Protein AF-A0A948SMG8-F1 (afdb_monomer)

Structure (mmCIF, N/CA/C/O backbone):
data_AF-A0A948SMG8-F1
#
_entry.id   AF-A0A948SMG8-F1
#
loop_
_atom_site.group_PDB
_atom_site.id
_atom_site.type_symbol
_atom_site.label_atom_id
_atom_site.label_alt_id
_atom_site.label_comp_id
_atom_site.label_asym_id
_atom_site.label_entity_id
_atom_site.label_seq_id
_atom_site.pdbx_PDB_ins_code
_atom_site.Cartn_x
_atom_site.Cartn_y
_atom_site.Cartn_z
_atom_site.occupancy
_atom_site.B_iso_or_equiv
_atom_site.auth_seq_id
_atom_site.auth_comp_id
_atom_site.auth_asym_id
_atom_site.auth_atom_id
_atom_site.pdbx_PDB_model_num
ATOM 1 N N . MET A 1 1 ? -17.069 -4.595 12.385 1.00 73.19 1 MET A N 1
ATOM 2 C CA . MET A 1 1 ? -15.826 -5.088 11.775 1.00 73.19 1 MET A CA 1
ATOM 3 C C . MET A 1 1 ? -16.051 -5.414 10.309 1.00 73.19 1 MET A C 1
ATOM 5 O O . MET A 1 1 ? -16.383 -6.542 9.955 1.00 73.19 1 MET A O 1
ATOM 9 N N . GLY A 1 2 ? -15.946 -4.393 9.469 1.00 93.44 2 GLY A N 1
ATOM 10 C CA . GLY A 1 2 ? -15.823 -4.498 8.023 1.00 93.44 2 GLY A CA 1
ATOM 11 C C . GLY A 1 2 ? -14.373 -4.719 7.589 1.00 93.44 2 GLY A C 1
ATOM 12 O O . GLY A 1 2 ? -13.461 -4.916 8.397 1.00 93.44 2 GLY A O 1
ATOM 13 N N . THR A 1 3 ? -14.154 -4.749 6.277 1.00 97.06 3 THR A N 1
ATOM 14 C CA . THR A 1 3 ? -12.814 -4.832 5.686 1.00 97.06 3 THR A CA 1
ATOM 15 C C . THR A 1 3 ? -12.725 -3.874 4.511 1.00 97.06 3 THR A C 1
ATOM 17 O O . THR A 1 3 ? -13.536 -3.944 3.588 1.00 97.06 3 THR A O 1
ATOM 20 N N . ILE A 1 4 ? -11.721 -3.004 4.544 1.00 96.00 4 ILE A N 1
ATOM 21 C CA . ILE A 1 4 ? -11.373 -2.081 3.468 1.00 96.00 4 ILE A CA 1
ATOM 22 C C . ILE A 1 4 ? -10.252 -2.729 2.658 1.00 96.00 4 ILE A C 1
ATOM 24 O O . ILE A 1 4 ? -9.209 -3.080 3.205 1.00 96.00 4 ILE A O 1
ATOM 28 N N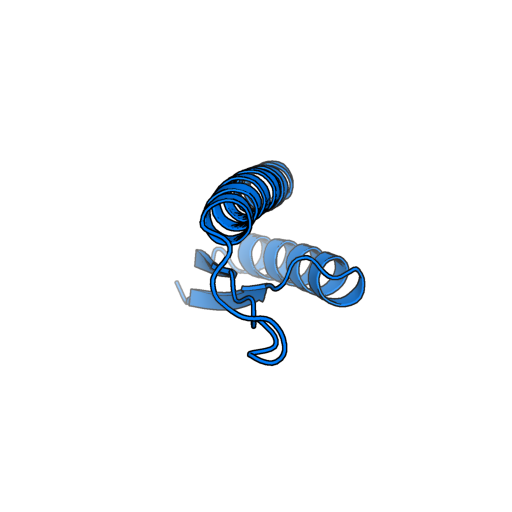 . VAL A 1 5 ? -10.466 -2.904 1.353 1.00 96.62 5 VAL A N 1
ATOM 29 C CA . VAL A 1 5 ? -9.452 -3.435 0.431 1.00 96.62 5 VAL A CA 1
ATOM 30 C C . VAL A 1 5 ? -8.927 -2.292 -0.432 1.00 96.62 5 VAL A C 1
ATOM 32 O O . VAL A 1 5 ? -9.694 -1.672 -1.165 1.00 96.62 5 VAL A O 1
ATOM 35 N N . CYS A 1 6 ? -7.624 -2.020 -0.354 1.00 95.38 6 CYS A N 1
ATOM 36 C CA . CYS A 1 6 ? -6.959 -0.958 -1.105 1.00 95.38 6 CYS A CA 1
ATOM 37 C C . CYS A 1 6 ? -5.987 -1.564 -2.124 1.00 95.38 6 CYS A C 1
ATOM 39 O O . CYS A 1 6 ? -4.996 -2.190 -1.748 1.00 95.38 6 CYS A O 1
ATOM 41 N N . GLY A 1 7 ? -6.275 -1.394 -3.416 1.00 93.56 7 GLY A N 1
ATOM 42 C CA . GLY A 1 7 ? -5.319 -1.705 -4.477 1.00 93.56 7 GLY A CA 1
ATOM 43 C C . GLY A 1 7 ? -4.209 -0.657 -4.507 1.00 93.56 7 GLY A C 1
ATOM 44 O O . GLY A 1 7 ? -4.492 0.539 -4.486 1.00 93.56 7 GLY A O 1
ATOM 45 N N . TYR A 1 8 ? -2.956 -1.097 -4.555 1.00 92.50 8 TYR A N 1
ATOM 46 C CA . TYR A 1 8 ? -1.792 -0.225 -4.466 1.00 92.50 8 TYR A CA 1
ATOM 47 C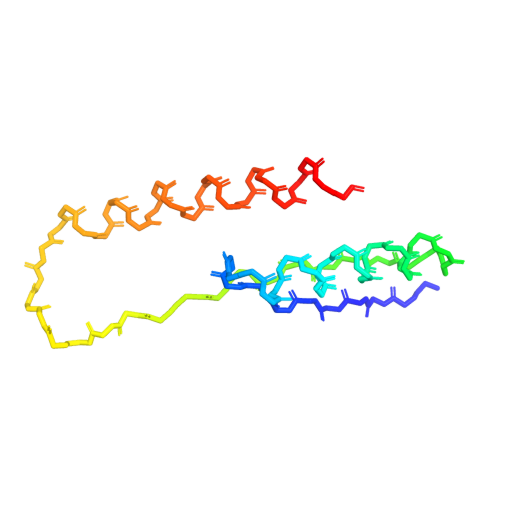 C . TYR A 1 8 ? -0.755 -0.615 -5.518 1.00 92.50 8 TYR A C 1
ATOM 49 O O . TYR A 1 8 ? -0.362 -1.769 -5.601 1.00 92.50 8 TYR A O 1
ATOM 57 N N . ASP A 1 9 ? -0.289 0.333 -6.322 1.00 88.06 9 ASP A N 1
ATOM 58 C CA . ASP A 1 9 ? 0.757 0.102 -7.335 1.00 88.06 9 ASP A CA 1
ATOM 59 C C . ASP A 1 9 ? 2.047 0.889 -7.044 1.00 88.06 9 ASP A C 1
ATOM 61 O O . ASP A 1 9 ? 3.012 0.848 -7.806 1.00 88.06 9 ASP A O 1
ATOM 65 N N . GLY A 1 10 ? 2.086 1.612 -5.919 1.00 86.81 10 GLY A N 1
ATOM 66 C CA . GLY A 1 10 ? 3.220 2.447 -5.539 1.00 86.81 10 GLY A CA 1
ATOM 67 C C . GLY A 1 10 ? 3.356 3.750 -6.335 1.00 86.81 10 GLY A C 1
ATOM 68 O O . GLY A 1 10 ? 4.396 4.406 -6.217 1.00 86.81 10 GLY A O 1
ATOM 69 N N . SER A 1 11 ? 2.356 4.152 -7.124 1.00 88.00 11 SER A N 1
ATOM 70 C CA . SER A 1 11 ? 2.289 5.485 -7.738 1.00 88.00 11 SER A CA 1
ATOM 71 C C . SER A 1 11 ? 1.943 6.579 -6.712 1.00 88.00 11 SER A C 1
ATOM 73 O O . SER A 1 11 ? 1.422 6.291 -5.632 1.00 88.00 11 SER A O 1
ATOM 75 N N . ASP A 1 12 ? 2.238 7.848 -7.023 1.00 89.38 12 ASP A N 1
ATOM 76 C CA . ASP A 1 12 ? 1.902 8.983 -6.141 1.00 89.38 12 ASP A CA 1
ATOM 77 C C . ASP A 1 12 ? 0.399 9.094 -5.825 1.00 89.38 12 ASP A C 1
ATOM 79 O O . ASP A 1 12 ? 0.059 9.244 -4.649 1.00 89.38 12 ASP A O 1
ATOM 83 N N . PRO A 1 13 ? -0.523 8.956 -6.801 1.00 91.25 13 PRO A N 1
ATOM 84 C CA . PRO A 1 13 ? -1.955 8.958 -6.505 1.00 91.25 13 PRO A CA 1
ATOM 85 C C . PRO A 1 13 ? -2.364 7.813 -5.570 1.00 91.25 13 PRO A C 1
ATOM 87 O O . PRO A 1 13 ? -3.164 8.013 -4.656 1.00 91.25 13 PRO A O 1
ATOM 90 N N . CYS A 1 14 ? -1.775 6.627 -5.746 1.00 91.56 14 CYS A N 1
ATOM 91 C CA . CYS A 1 14 ? -2.050 5.478 -4.888 1.00 91.56 14 CYS A CA 1
ATOM 92 C C . CYS A 1 14 ? -1.507 5.657 -3.463 1.00 91.56 14 CYS A C 1
ATOM 94 O O . CYS A 1 14 ? -2.124 5.157 -2.526 1.00 91.56 14 CYS A O 1
ATOM 96 N N . ARG A 1 15 ? -0.409 6.403 -3.259 1.00 92.44 15 ARG A N 1
ATOM 97 C CA . ARG A 1 15 ? 0.067 6.773 -1.909 1.00 92.44 15 ARG A CA 1
ATOM 98 C C . ARG A 1 15 ? -0.961 7.615 -1.160 1.00 92.44 15 ARG A C 1
ATOM 100 O O . ARG A 1 15 ? -1.265 7.324 -0.008 1.00 92.44 15 ARG A O 1
ATOM 107 N N . ALA A 1 16 ? -1.524 8.626 -1.821 1.00 93.56 16 ALA A N 1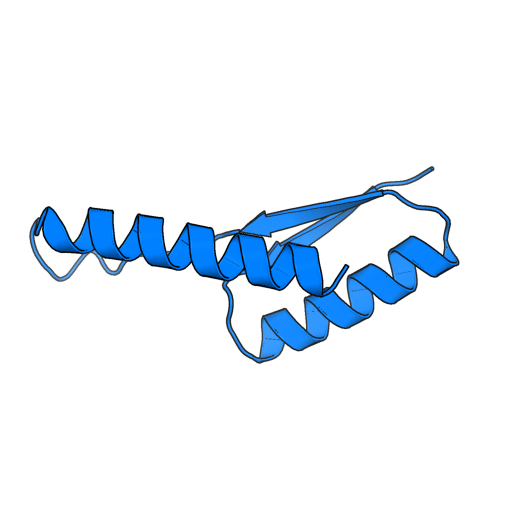
ATOM 108 C CA . ALA A 1 16 ? -2.561 9.466 -1.225 1.00 93.56 16 ALA A CA 1
ATOM 109 C C . ALA A 1 16 ? -3.832 8.659 -0.903 1.00 93.56 16 ALA A C 1
ATOM 111 O O . ALA A 1 16 ? -4.414 8.816 0.168 1.00 93.56 16 ALA A O 1
ATOM 112 N N . ALA A 1 17 ? -4.229 7.751 -1.801 1.00 94.88 17 ALA A N 1
ATOM 113 C CA . ALA A 1 17 ? -5.367 6.864 -1.575 1.00 94.88 17 ALA A CA 1
ATOM 114 C C . ALA A 1 17 ? -5.145 5.905 -0.391 1.00 94.88 17 ALA A C 1
ATOM 116 O O . ALA A 1 17 ? -6.064 5.696 0.400 1.00 94.88 17 ALA A O 1
ATOM 117 N N . LEU A 1 18 ? -3.934 5.353 -0.243 1.00 96.38 18 LEU A N 1
ATOM 118 C CA . LEU A 1 18 ? -3.575 4.488 0.882 1.00 96.38 18 LEU A CA 1
ATOM 119 C C . LEU A 1 18 ? -3.650 5.238 2.218 1.00 96.38 18 LEU A C 1
ATOM 121 O O . LEU A 1 18 ? -4.253 4.724 3.157 1.00 96.38 18 LEU A O 1
ATOM 125 N N . ALA A 1 19 ? -3.105 6.457 2.284 1.00 96.19 19 ALA A N 1
ATOM 126 C CA . ALA A 1 19 ? -3.176 7.293 3.484 1.00 96.19 19 ALA A CA 1
ATOM 127 C C . ALA A 1 19 ? -4.633 7.543 3.909 1.00 96.19 19 ALA A C 1
ATOM 129 O O . ALA A 1 19 ? -5.000 7.310 5.059 1.00 96.19 19 ALA A O 1
ATOM 130 N N . GLN A 1 20 ? -5.497 7.906 2.957 1.00 97.69 20 GLN A N 1
ATOM 131 C CA . GLN A 1 20 ? -6.916 8.118 3.242 1.00 97.69 20 GLN A CA 1
ATOM 132 C C . GLN A 1 20 ? -7.627 6.831 3.688 1.00 97.69 20 GLN A C 1
ATOM 134 O O . GLN A 1 20 ? -8.481 6.873 4.574 1.00 97.69 20 GLN A O 1
ATOM 139 N N . ALA A 1 21 ? -7.295 5.683 3.089 1.00 96.75 21 ALA A N 1
ATOM 140 C CA . ALA A 1 21 ? -7.871 4.396 3.470 1.00 96.75 21 ALA A CA 1
ATOM 141 C C . ALA A 1 21 ? -7.474 3.982 4.897 1.00 96.75 21 ALA A C 1
ATOM 143 O O . ALA A 1 21 ? -8.307 3.431 5.616 1.00 96.75 21 ALA A O 1
ATOM 144 N N . ALA A 1 22 ? -6.240 4.278 5.318 1.00 96.94 22 ALA A N 1
ATOM 145 C CA . ALA A 1 22 ? -5.759 4.036 6.678 1.00 96.94 22 ALA A CA 1
ATOM 146 C C . ALA A 1 22 ? -6.487 4.904 7.716 1.00 96.94 22 ALA A C 1
ATOM 148 O O . ALA A 1 22 ? -6.923 4.391 8.749 1.00 96.94 22 ALA A O 1
ATOM 149 N N . GLU A 1 23 ? -6.703 6.189 7.417 1.00 97.81 23 GLU A N 1
ATOM 150 C C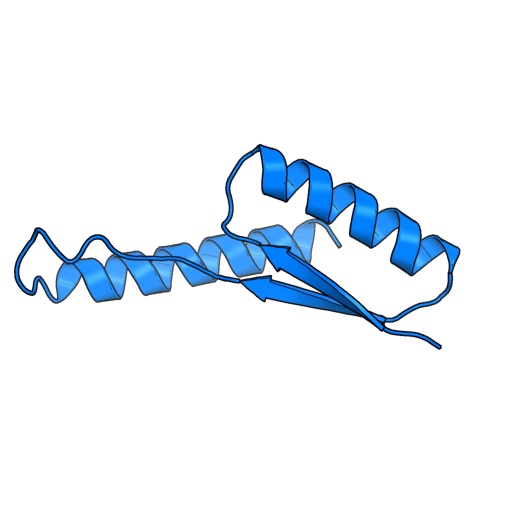A . GLU A 1 23 ? -7.499 7.079 8.273 1.00 97.81 23 GLU A CA 1
ATOM 151 C C . GLU A 1 23 ? -8.931 6.559 8.460 1.00 97.81 23 GLU A C 1
ATOM 153 O O . GLU A 1 23 ? -9.430 6.502 9.584 1.00 97.81 23 GLU A O 1
ATOM 158 N N . ILE A 1 24 ? -9.582 6.130 7.372 1.00 97.12 24 ILE A N 1
ATOM 159 C CA . ILE A 1 24 ? -10.954 5.604 7.414 1.00 97.12 24 ILE A CA 1
ATOM 160 C C . ILE A 1 24 ? -11.009 4.295 8.209 1.00 97.12 24 ILE A C 1
ATOM 162 O O . ILE A 1 24 ? -11.867 4.151 9.078 1.00 97.12 24 ILE A O 1
ATOM 166 N N . ALA A 1 25 ? -10.089 3.360 7.947 1.00 97.19 25 ALA A N 1
ATOM 167 C CA . ALA A 1 25 ? -10.017 2.088 8.665 1.00 97.19 25 ALA A CA 1
ATOM 168 C C . ALA A 1 25 ? -9.856 2.308 10.176 1.00 97.19 25 ALA A C 1
ATOM 170 O O . ALA A 1 25 ? -10.567 1.696 10.969 1.00 97.19 25 ALA A O 1
ATOM 171 N N . THR A 1 26 ? -8.991 3.24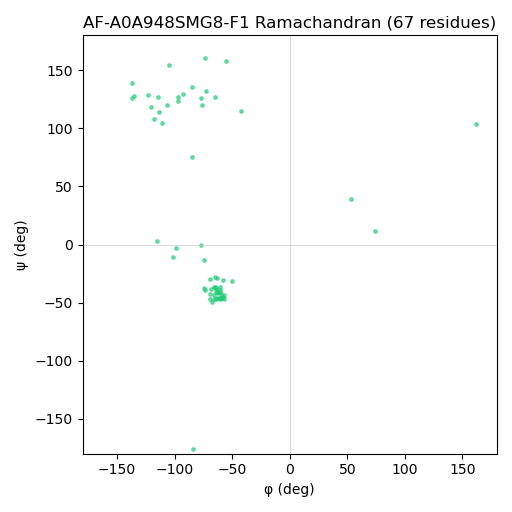9 10.563 1.00 96.38 26 THR A N 1
ATOM 172 C CA . THR A 1 26 ? -8.765 3.619 11.966 1.00 96.38 26 THR A CA 1
ATOM 173 C C . THR A 1 26 ? -10.014 4.227 12.599 1.00 96.38 26 THR A C 1
ATOM 175 O O . THR A 1 26 ? -10.412 3.829 13.690 1.00 96.38 26 THR A O 1
ATOM 178 N N . ALA A 1 27 ? -10.666 5.173 11.915 1.00 97.38 27 ALA A N 1
ATOM 179 C CA . ALA A 1 27 ? -11.865 5.838 12.425 1.00 97.38 27 ALA A CA 1
ATOM 180 C C . ALA A 1 27 ? -13.059 4.883 12.595 1.00 97.38 27 ALA A C 1
ATOM 182 O O . ALA A 1 27 ? -13.931 5.129 13.428 1.00 97.38 27 ALA A O 1
ATOM 183 N N . MET A 1 28 ? -13.107 3.812 11.800 1.00 96.19 28 MET A N 1
ATOM 184 C CA . MET A 1 28 ? -14.195 2.833 11.795 1.00 96.19 28 MET A CA 1
ATOM 185 C C . MET A 1 28 ? -13.897 1.566 12.609 1.00 96.19 28 MET A C 1
ATOM 187 O O . MET A 1 28 ? -14.787 0.724 12.723 1.00 96.19 28 MET A O 1
ATOM 191 N N . ASP A 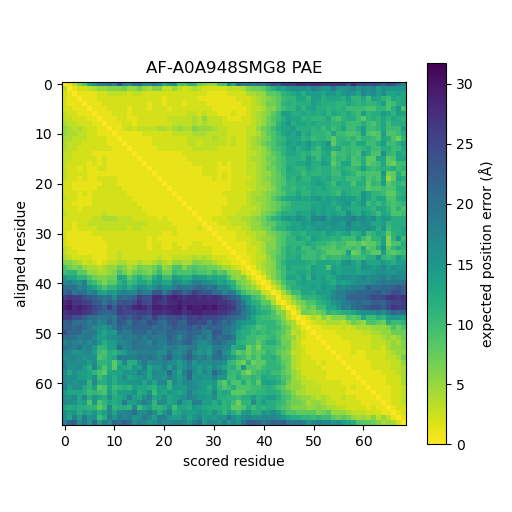1 29 ? -12.692 1.434 13.178 1.00 95.62 29 ASP A N 1
ATOM 192 C CA . ASP A 1 29 ? -12.191 0.186 13.780 1.00 95.62 29 ASP A CA 1
ATOM 193 C C . ASP A 1 29 ? -12.296 -1.003 12.800 1.00 95.62 29 ASP A C 1
ATOM 195 O O . ASP A 1 29 ? -12.673 -2.117 13.150 1.00 95.62 29 ASP A O 1
ATOM 199 N N . ASP A 1 30 ? -12.008 -0.754 11.521 1.00 97.25 30 ASP A N 1
ATOM 200 C CA . ASP A 1 30 ? -12.113 -1.738 10.447 1.00 97.25 30 ASP A CA 1
ATOM 201 C C . ASP A 1 30 ? -10.737 -2.256 10.014 1.00 97.25 30 ASP A C 1
ATOM 203 O O . ASP A 1 30 ? -9.705 -1.594 10.122 1.00 97.25 30 ASP A O 1
ATOM 207 N N . ARG A 1 31 ? -10.711 -3.470 9.455 1.00 97.00 31 ARG A N 1
ATOM 208 C CA . ARG A 1 31 ? -9.475 -4.063 8.936 1.00 97.00 31 ARG A CA 1
ATOM 209 C C . ARG A 1 31 ? -9.110 -3.447 7.584 1.00 97.00 31 ARG A C 1
ATOM 211 O O . ARG A 1 31 ? -9.893 -3.556 6.642 1.00 97.00 31 ARG A O 1
ATOM 218 N N . LEU A 1 32 ? -7.890 -2.932 7.443 1.00 96.88 32 LEU A N 1
ATOM 219 C CA . LEU A 1 32 ? -7.319 -2.562 6.145 1.00 96.88 32 LEU A CA 1
ATOM 220 C C . LEU A 1 32 ? -6.511 -3.726 5.546 1.00 96.88 32 LEU A C 1
ATOM 222 O O . LEU A 1 32 ? -5.649 -4.310 6.203 1.00 96.88 32 LEU A O 1
ATOM 226 N N . VAL A 1 33 ? -6.781 -4.060 4.284 1.00 97.12 33 VAL A N 1
ATOM 227 C CA . VAL A 1 33 ? -6.010 -5.017 3.479 1.00 97.12 33 VAL A CA 1
ATOM 228 C C . VAL A 1 33 ? -5.474 -4.297 2.247 1.00 97.12 33 VAL A C 1
ATOM 230 O O . VAL A 1 33 ? -6.245 -3.828 1.411 1.00 97.12 33 VAL A O 1
ATOM 233 N N . VAL A 1 34 ? -4.151 -4.236 2.118 1.00 95.12 34 VAL A N 1
ATOM 234 C CA . VAL A 1 34 ? -3.476 -3.620 0.970 1.00 95.12 34 VAL A CA 1
ATOM 235 C C . VAL A 1 34 ? -3.092 -4.706 -0.031 1.00 95.12 34 VAL A C 1
ATOM 237 O O . VAL A 1 34 ? -2.444 -5.688 0.328 1.00 95.12 34 VAL A O 1
ATOM 240 N N . VAL A 1 35 ? -3.495 -4.536 -1.289 1.00 94.38 35 VAL A N 1
ATOM 241 C CA . VAL A 1 35 ? -3.197 -5.457 -2.390 1.00 94.38 35 VAL A CA 1
ATOM 242 C C . VAL A 1 35 ? -2.240 -4.766 -3.346 1.00 94.38 35 VAL A C 1
ATOM 244 O O . VAL A 1 35 ? -2.650 -3.894 -4.113 1.00 94.38 35 VAL A O 1
ATOM 247 N N . PHE A 1 36 ? -0.964 -5.155 -3.302 1.00 88.88 36 PHE A N 1
ATOM 248 C CA . PHE A 1 36 ? 0.024 -4.619 -4.229 1.00 88.88 36 PHE A CA 1
ATOM 249 C C . PHE A 1 36 ? -0.133 -5.252 -5.617 1.00 88.88 36 PHE A C 1
ATOM 251 O O . PHE A 1 36 ? -0.026 -6.469 -5.773 1.00 88.88 36 PHE A O 1
ATOM 258 N N . GLY A 1 37 ? -0.402 -4.422 -6.621 1.00 86.56 37 GLY A N 1
ATOM 259 C CA . GLY A 1 37 ? -0.560 -4.821 -8.011 1.00 86.56 37 GLY A CA 1
ATOM 260 C C . GLY A 1 37 ? 0.412 -4.055 -8.894 1.00 86.56 37 GLY A C 1
ATOM 261 O O . GLY A 1 37 ? 0.462 -2.832 -8.864 1.00 86.56 37 GLY A O 1
ATOM 262 N N . PHE A 1 38 ? 1.164 -4.774 -9.715 1.00 77.75 38 PHE A N 1
ATOM 263 C CA . PHE A 1 38 ? 2.081 -4.186 -10.680 1.00 77.75 38 PHE A CA 1
ATOM 264 C C . PHE A 1 38 ? 1.948 -4.941 -12.012 1.00 77.75 38 PHE A C 1
ATOM 266 O O . PHE A 1 38 ? 1.814 -6.166 -12.030 1.00 77.75 38 PHE A O 1
ATOM 273 N N . ALA A 1 39 ? 1.965 -4.209 -13.129 1.00 72.50 39 ALA A N 1
ATOM 274 C CA . ALA A 1 39 ? 1.892 -4.776 -14.470 1.00 72.50 39 ALA A CA 1
ATOM 275 C C . ALA A 1 39 ? 3.197 -4.533 -15.231 1.00 72.50 39 ALA A C 1
ATOM 277 O O . ALA A 1 39 ? 3.643 -3.395 -15.385 1.00 72.50 39 ALA A O 1
ATOM 278 N N . VAL A 1 40 ? 3.774 -5.610 -15.764 1.00 64.00 40 VAL A N 1
ATOM 279 C CA . VAL A 1 40 ? 4.907 -5.529 -16.687 1.00 64.00 40 VAL A CA 1
ATOM 280 C C . VAL A 1 40 ? 4.427 -5.320 -18.113 1.00 64.00 40 VAL A C 1
ATOM 282 O O . VAL A 1 40 ? 3.553 -6.049 -18.589 1.00 64.00 40 VAL A O 1
ATOM 285 N N . SER A 1 41 ? 5.074 -4.413 -18.845 1.00 62.88 41 SER A N 1
ATOM 286 C CA . SER A 1 41 ? 5.008 -4.447 -20.305 1.00 62.88 41 SER A CA 1
ATOM 287 C C . SER A 1 41 ? 5.682 -5.725 -20.809 1.00 62.88 41 SER A C 1
ATOM 289 O O . SER A 1 41 ? 6.832 -5.993 -20.475 1.00 62.88 41 SER A O 1
ATOM 291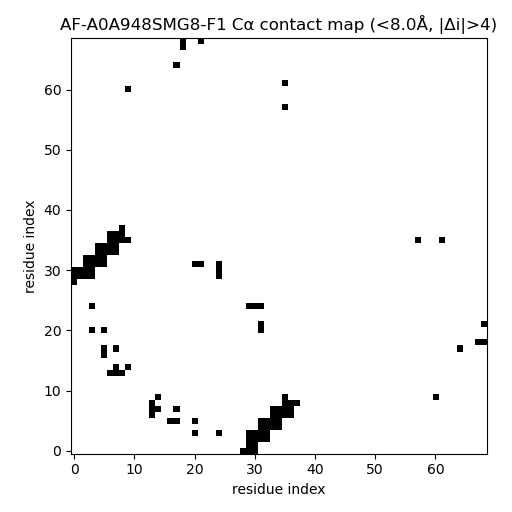 N N . ARG A 1 42 ? 4.983 -6.508 -21.639 1.00 59.03 42 ARG A N 1
ATOM 292 C CA . ARG A 1 42 ? 5.542 -7.710 -22.294 1.00 59.03 42 ARG A CA 1
ATOM 293 C C . ARG A 1 42 ? 6.446 -7.377 -23.491 1.00 59.03 42 ARG A C 1
ATOM 295 O O . ARG A 1 42 ? 6.959 -8.282 -24.144 1.00 59.03 42 ARG A O 1
ATOM 302 N N . LEU A 1 43 ? 6.625 -6.093 -23.807 1.00 54.88 43 LEU A N 1
ATOM 303 C CA . LEU A 1 43 ? 7.522 -5.619 -24.862 1.00 54.88 43 LEU A CA 1
ATOM 304 C C . LEU A 1 43 ? 8.947 -5.500 -24.305 1.00 54.88 43 LEU A C 1
ATOM 306 O O . LEU A 1 43 ? 9.424 -4.413 -23.997 1.00 54.88 43 LEU A O 1
ATOM 310 N N . GLY A 1 44 ? 9.601 -6.644 -24.139 1.00 53.81 44 GLY A N 1
ATOM 311 C CA . GLY A 1 44 ? 10.978 -6.763 -23.665 1.00 53.81 44 GLY A CA 1
ATOM 312 C C . GLY A 1 44 ? 11.199 -8.188 -23.181 1.00 53.81 44 GLY A C 1
ATOM 313 O O . GLY A 1 44 ? 10.657 -8.563 -22.147 1.00 53.81 44 GLY A O 1
ATOM 314 N N . GLY A 1 45 ? 11.893 -9.005 -23.979 1.00 52.62 45 GLY A N 1
ATOM 315 C CA . GLY A 1 45 ? 12.121 -10.425 -23.687 1.00 52.62 45 GLY A CA 1
ATOM 316 C C . GLY A 1 45 ? 12.766 -10.666 -22.318 1.00 52.62 45 GLY A C 1
ATOM 317 O O . GLY A 1 45 ? 13.381 -9.764 -21.755 1.00 52.62 45 GLY A O 1
ATOM 318 N N . GLU A 1 46 ? 12.595 -11.886 -21.797 1.00 57.91 46 GLU A N 1
ATOM 319 C CA . GLU A 1 46 ? 13.048 -12.329 -20.472 1.00 57.91 46 GLU A CA 1
ATOM 320 C C . GLU A 1 46 ? 14.456 -11.834 -20.118 1.00 57.91 46 GLU A C 1
ATOM 322 O O . GLU A 1 46 ? 15.451 -12.266 -20.699 1.00 57.91 46 GLU A O 1
ATOM 327 N N . VAL A 1 47 ? 14.538 -10.980 -19.097 1.00 62.03 47 VAL A N 1
ATOM 328 C CA . VAL A 1 47 ? 15.785 -10.728 -18.377 1.00 62.03 47 VAL A CA 1
ATOM 329 C C . VAL A 1 47 ? 15.545 -11.168 -16.931 1.00 62.03 47 VAL A C 1
ATOM 331 O O . VAL A 1 47 ? 14.793 -10.503 -16.221 1.00 62.03 47 VAL A O 1
ATOM 334 N N . PRO A 1 48 ? 16.124 -12.290 -16.472 1.00 59.97 48 PRO A N 1
ATOM 335 C CA . PRO A 1 48 ? 16.007 -12.768 -15.090 1.00 59.97 48 PRO A CA 1
ATOM 336 C C . PRO A 1 48 ? 16.315 -11.692 -14.033 1.00 59.97 48 PRO A C 1
ATOM 338 O O . PRO A 1 48 ? 15.682 -11.654 -12.977 1.00 59.97 48 PRO A O 1
ATOM 3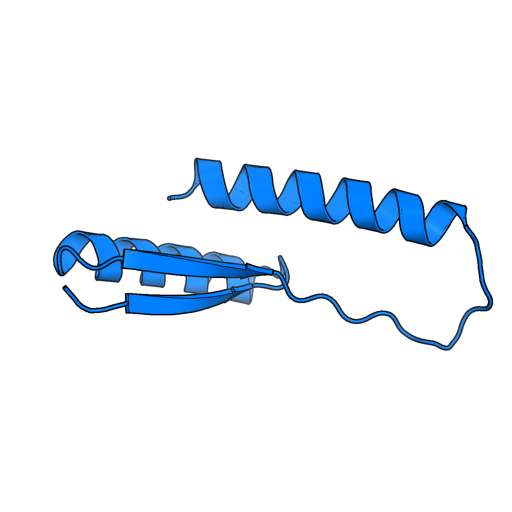41 N N . ASP A 1 49 ? 17.210 -10.756 -14.356 1.00 63.56 49 ASP A N 1
ATOM 342 C CA . ASP A 1 49 ? 17.537 -9.604 -13.508 1.00 63.56 49 ASP A CA 1
ATOM 343 C C . ASP A 1 49 ? 16.346 -8.662 -13.290 1.00 63.56 49 ASP A C 1
ATOM 345 O O . ASP A 1 49 ? 16.226 -8.039 -12.238 1.00 63.56 49 ASP A O 1
ATOM 349 N N . TYR A 1 50 ? 15.423 -8.591 -14.249 1.00 65.00 50 TYR A N 1
ATOM 350 C CA . TYR A 1 50 ? 14.237 -7.752 -14.150 1.00 65.00 50 TYR A CA 1
ATOM 351 C C . TYR A 1 50 ? 13.202 -8.331 -13.177 1.00 65.00 50 TYR A C 1
ATOM 353 O O . TYR A 1 50 ? 12.630 -7.591 -12.382 1.00 65.00 50 TYR A O 1
ATOM 361 N N . ALA A 1 51 ? 13.008 -9.655 -13.167 1.00 68.25 51 ALA A N 1
ATOM 362 C CA . ALA A 1 51 ? 12.149 -10.319 -12.181 1.00 68.25 51 ALA A CA 1
ATOM 363 C C . ALA A 1 51 ? 12.695 -10.156 -10.751 1.00 68.25 51 ALA A C 1
ATOM 365 O O . ALA A 1 51 ? 11.933 -9.936 -9.809 1.00 68.25 51 ALA A O 1
ATOM 366 N N . LYS A 1 52 ? 14.023 -10.197 -10.591 1.00 72.44 52 LYS A N 1
ATOM 367 C CA . LYS A 1 52 ? 14.683 -9.936 -9.309 1.00 72.44 52 LYS A CA 1
ATOM 368 C C . LYS A 1 52 ? 14.529 -8.477 -8.866 1.00 72.44 52 LYS A C 1
ATOM 370 O O . LYS A 1 52 ? 14.078 -8.239 -7.749 1.00 72.44 52 LYS A O 1
ATOM 375 N N . ALA A 1 53 ? 14.815 -7.517 -9.747 1.00 74.38 53 ALA A N 1
ATOM 376 C CA . ALA A 1 53 ? 14.609 -6.092 -9.472 1.00 74.38 53 ALA A CA 1
ATOM 377 C C . ALA A 1 53 ? 13.144 -5.780 -9.116 1.00 74.38 53 ALA A C 1
ATOM 379 O O . ALA A 1 53 ? 12.854 -4.882 -8.327 1.00 74.38 53 ALA A O 1
ATOM 380 N N . LEU A 1 54 ? 12.212 -6.554 -9.672 1.00 71.69 54 LEU A N 1
ATOM 381 C CA . LEU A 1 54 ? 10.798 -6.468 -9.352 1.00 71.69 54 LEU A CA 1
ATOM 382 C C . LEU A 1 54 ? 10.447 -6.939 -7.951 1.00 71.69 54 LEU A C 1
ATOM 384 O O . LEU A 1 54 ? 9.710 -6.244 -7.255 1.00 71.69 54 LEU A O 1
ATOM 388 N N . HIS A 1 55 ? 10.968 -8.093 -7.543 1.00 77.06 55 HIS A N 1
ATOM 389 C CA . HIS A 1 55 ? 10.809 -8.575 -6.175 1.00 77.06 55 HIS A CA 1
ATOM 390 C C . HIS A 1 55 ? 11.396 -7.576 -5.174 1.00 77.06 55 HIS A C 1
ATOM 392 O O . HIS A 1 55 ? 10.710 -7.173 -4.242 1.00 77.06 55 HIS A O 1
ATOM 398 N N . GLU A 1 56 ? 12.601 -7.068 -5.434 1.00 79.56 56 GLU A N 1
ATOM 399 C CA . GLU A 1 56 ? 13.236 -6.049 -4.590 1.00 79.56 56 GLU A CA 1
ATOM 400 C C . GLU A 1 56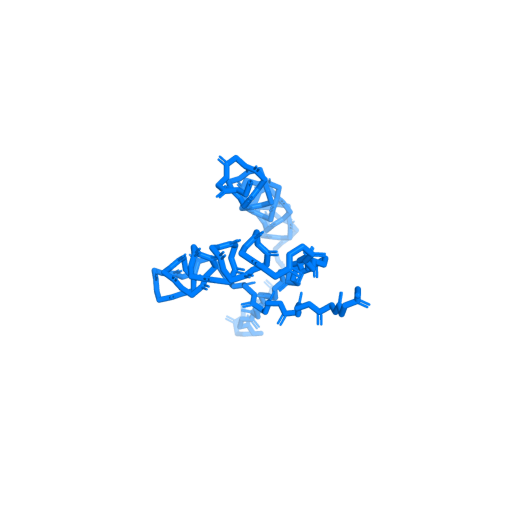 ? 12.399 -4.757 -4.514 1.00 79.56 56 GLU A C 1
ATOM 402 O O . GLU A 1 56 ? 12.287 -4.119 -3.457 1.00 79.56 56 GLU A O 1
ATOM 407 N N . ARG A 1 57 ? 11.749 -4.369 -5.622 1.00 79.44 57 ARG A N 1
ATOM 408 C CA . ARG A 1 57 ? 10.831 -3.227 -5.638 1.00 79.44 57 ARG A CA 1
ATOM 409 C C . ARG A 1 57 ? 9.558 -3.509 -4.845 1.00 79.44 57 ARG A C 1
ATOM 411 O O . ARG A 1 57 ? 9.131 -2.622 -4.108 1.00 79.44 57 ARG A O 1
ATOM 418 N N . ALA A 1 58 ? 8.971 -4.695 -4.980 1.00 78.56 58 ALA A N 1
ATOM 419 C CA . ALA A 1 58 ? 7.792 -5.102 -4.223 1.00 78.56 58 ALA A CA 1
ATOM 420 C C . ALA A 1 58 ? 8.077 -5.089 -2.714 1.00 78.56 58 ALA A C 1
ATOM 422 O O . ALA A 1 58 ? 7.333 -4.447 -1.979 1.00 78.56 58 ALA A O 1
ATOM 423 N N . ASP A 1 59 ? 9.204 -5.656 -2.275 1.00 81.31 59 ASP A N 1
ATOM 424 C CA . ASP A 1 59 ? 9.626 -5.666 -0.867 1.00 81.31 59 ASP A CA 1
ATOM 425 C C . ASP A 1 59 ? 9.788 -4.242 -0.311 1.00 81.31 59 ASP A C 1
ATOM 427 O O . ASP A 1 59 ? 9.342 -3.918 0.792 1.00 81.31 59 ASP A O 1
ATOM 431 N N . THR A 1 60 ? 10.390 -3.347 -1.102 1.00 77.38 60 THR A N 1
ATOM 432 C CA . THR A 1 60 ? 10.546 -1.932 -0.729 1.00 77.38 60 THR A CA 1
ATOM 433 C C . THR A 1 60 ? 9.189 -1.248 -0.553 1.00 77.38 60 THR A C 1
ATOM 435 O O . THR A 1 60 ? 8.997 -0.452 0.367 1.00 77.38 60 THR A O 1
ATOM 438 N N . VAL A 1 61 ? 8.247 -1.529 -1.452 1.00 75.56 61 VAL A N 1
ATOM 439 C CA . VAL A 1 61 ? 6.917 -0.914 -1.453 1.00 75.56 61 VAL A CA 1
ATOM 440 C C . VAL A 1 61 ? 6.038 -1.489 -0.339 1.00 75.56 61 VAL A C 1
ATOM 442 O O . VAL A 1 61 ? 5.324 -0.723 0.305 1.00 75.56 61 VAL A O 1
ATOM 445 N N . GLU A 1 62 ? 6.136 -2.788 -0.053 1.00 78.31 62 GLU A N 1
ATOM 446 C CA . GLU A 1 62 ? 5.479 -3.423 1.092 1.00 78.31 62 GLU A CA 1
ATOM 447 C C . GLU A 1 62 ? 5.956 -2.802 2.407 1.00 78.31 62 GLU A C 1
ATOM 449 O O . GLU A 1 62 ? 5.142 -2.434 3.255 1.00 78.31 62 GLU A O 1
ATOM 454 N N . LYS A 1 63 ? 7.273 -2.624 2.563 1.00 77.50 63 LYS A N 1
ATOM 455 C CA . LYS A 1 63 ? 7.846 -1.987 3.750 1.00 77.50 63 LYS A CA 1
ATOM 456 C C . LYS A 1 63 ? 7.323 -0.560 3.934 1.00 77.50 63 LYS A C 1
ATOM 458 O O . LYS A 1 63 ? 6.877 -0.217 5.020 1.00 77.50 63 LYS A O 1
ATOM 463 N N . LEU A 1 64 ? 7.297 0.236 2.863 1.00 72.12 64 LEU A N 1
ATOM 464 C CA . LEU A 1 64 ? 6.737 1.592 2.898 1.00 72.12 64 LEU A CA 1
ATOM 465 C C . LEU A 1 64 ? 5.251 1.610 3.272 1.00 72.12 64 LEU A C 1
ATOM 467 O O . LEU A 1 64 ? 4.837 2.479 4.029 1.00 72.12 64 LEU A O 1
ATOM 471 N N . ALA A 1 65 ? 4.454 0.673 2.751 1.00 70.25 65 ALA A N 1
ATOM 472 C CA . ALA A 1 65 ? 3.035 0.578 3.085 1.00 70.25 65 ALA A CA 1
ATOM 473 C C . ALA A 1 65 ? 2.816 0.209 4.561 1.00 70.25 65 ALA A C 1
ATOM 475 O O . ALA A 1 65 ? 1.899 0.725 5.189 1.00 70.25 65 ALA A O 1
ATOM 476 N N . ARG A 1 66 ? 3.677 -0.649 5.122 1.00 73.56 66 ARG A N 1
ATOM 477 C CA . ARG A 1 66 ? 3.655 -1.024 6.541 1.00 73.56 66 ARG A CA 1
ATOM 478 C C . ARG A 1 66 ? 4.054 0.127 7.461 1.00 73.56 66 ARG A C 1
ATOM 480 O O . ARG A 1 66 ? 3.471 0.255 8.522 1.00 73.56 66 ARG A O 1
ATOM 487 N N . ASP A 1 67 ? 5.025 0.942 7.059 1.00 75.31 67 ASP A N 1
ATOM 488 C CA . ASP A 1 67 ? 5.491 2.088 7.851 1.00 75.31 67 ASP A CA 1
ATOM 489 C C . ASP A 1 67 ? 4.498 3.276 7.825 1.00 75.31 67 ASP A C 1
ATOM 491 O O . ASP A 1 67 ? 4.642 4.216 8.605 1.00 75.31 67 ASP A O 1
ATOM 495 N N . GLN A 1 68 ? 3.519 3.263 6.911 1.00 61.66 68 GLN A N 1
ATOM 496 C CA . GLN A 1 68 ? 2.504 4.314 6.732 1.00 61.66 68 GLN A CA 1
ATOM 497 C C . GLN A 1 68 ? 1.130 3.974 7.329 1.00 61.66 68 GLN A C 1
ATOM 499 O O . GLN A 1 68 ? 0.269 4.853 7.365 1.00 61.66 68 GLN A O 1
ATOM 504 N N . ALA A 1 69 ? 0.918 2.724 7.746 1.00 53.56 69 ALA A N 1
ATOM 505 C CA . ALA A 1 69 ? -0.304 2.240 8.388 1.00 53.56 69 ALA A CA 1
ATOM 506 C C . ALA A 1 69 ? -0.090 2.091 9.899 1.00 53.56 69 ALA A C 1
ATOM 508 O O . ALA A 1 69 ? -1.060 2.341 10.645 1.00 53.56 69 ALA A O 1
#

Mean predicted aligned error: 9.12 Å

Secondary structure (DSSP, 8-state):
--EEEEEE-S-HHHHHHHHHHHHHHHHHT-EEEEEE-----SSS---HHHHHHHHHHHHHHHHHHHHT-

Foldseek 3Di:
DAEDEQEAAPDPVSVVVLLVSVVVCVVVVHHYHYHHDDDDDPPDDDDVVVVVVVVVVVVVVVVVSVVSD

pLDDT: mean 82.21, std 14.2, range [52.62, 97.81]

Nearest PDB structures (foldseek):
  4wny-assembly1_A-2  TM=8.215E-01  e=1.046E-01  Burkholderia pseudomallei 1710b
  3hgm-assembly2_D  TM=6.030E-01  e=7.905E-02  Halomonas elongata
  3hgm-assembly2_C  TM=6.673E-01  e=1.121E-01  Halomonas elongata
  8wch-assembly2_B  TM=6.602E-01  e=5.634E+00  Candidatus Pelagibacter ubique HTCC1062
  2p72-assembly1_A  TM=5.058E-01  e=4.259E+00  Paramecium bursaria Chlorella virus 1

Sequence (69 aa):
MGTIVCGYDGSDPCRAALAQAAEIATAMDDRLVVVFGFAVSRLGGEVPDYAKALHERADTVEKLARDQA

Solvent-accessible surface area (backbone atoms only — not comparable to full-atom values): 4223 Å² total; per-residue (Å²): 122,59,73,49,78,43,78,33,64,81,44,72,71,37,50,54,52,49,52,54,51,45,53,51,23,62,77,66,67,27,47,74,45,78,44,81,51,85,84,80,76,83,88,61,79,95,49,74,66,55,60,50,54,46,51,57,48,50,53,54,49,52,51,53,54,61,77,70,102

Radius of gyration: 14.49 Å; Cα contacts (8 Å, |Δi|>4): 56; chains: 1; bounding box: 33×22×39 Å